Protein AF-A0A6V7WXI4-F1 (afdb_monomer_lite)

pLDDT: mean 84.08, std 14.48, range [35.38, 95.62]

Secondary structure (DSSP, 8-state):
-------EEPPSSHHHHHHHHHHHGGGT--EEE-SHHHHHHHHHTT--SEEE-SPPHHHHHHHHHHHHHHHHS--EEEEEE-SS-HHHHHHHHHHHHHTT-EEEEEEETT-TTHHHHHHHSS-SEEEEES-HHHHHHHHHH-GGGGG--SEEEE-----SS---------

Foldseek 3Di:
DDDDDQAEEADQAQVSLLVVLVVCQVVLGEYEYEHQSSVVSNVVSVRPRYHYPYDYPLVVLVVVCVVCCVPPVALEEEEEEQVPFVPVVVVNVVSSVVVVRHYQYYYYPPPPCVLVCLQPTPHQEYEYPYAPVVVVVCVVVPVSVVVRNHHYHYDHHDDPDDDPPPVPDD

InterPro domains:
  IPR001828 Receptor, ligand binding region [PF01094] (7-157)
  IPR028082 Periplasmic binding protein-like I [SSF53822] (6-160)

Structure (mmCIF, N/CA/C/O backbone):
data_AF-A0A6V7WXI4-F1
#
_entry.id   AF-A0A6V7WXI4-F1
#
loop_
_atom_site.group_PDB
_atom_site.id
_atom_site.type_symbol
_atom_site.label_atom_id
_atom_site.label_alt_id
_atom_site.label_comp_id
_atom_site.label_asym_id
_atom_site.label_entity_id
_atom_site.label_seq_id
_atom_site.pdbx_PDB_ins_code
_atom_site.Cartn_x
_atom_site.Cartn_y
_atom_site.Cartn_z
_atom_site.occupancy
_atom_site.B_iso_or_equiv
_atom_site.auth_seq_id
_atom_site.auth_comp_id
_atom_site.auth_asym_id
_atom_site.auth_atom_id
_atom_site.pdbx_PDB_model_num
ATOM 1 N N . MET A 1 1 ? -18.912 14.753 40.825 1.00 40.06 1 MET A N 1
ATOM 2 C CA . MET A 1 1 ? -19.232 15.040 39.412 1.00 40.06 1 MET A CA 1
ATOM 3 C C . MET A 1 1 ? -18.633 13.896 38.604 1.00 40.06 1 MET A C 1
ATOM 5 O O . MET A 1 1 ? -17.419 13.761 38.617 1.00 40.06 1 MET A O 1
ATOM 9 N N . LYS A 1 2 ? -19.447 12.971 38.075 1.00 45.12 2 LYS A N 1
ATOM 10 C CA . LYS A 1 2 ? -18.943 11.889 37.211 1.00 45.12 2 LYS A CA 1
ATOM 11 C C . LYS A 1 2 ? -18.815 12.479 35.812 1.00 45.12 2 LYS A C 1
ATOM 13 O O . LYS A 1 2 ? -19.837 12.808 35.219 1.00 45.12 2 LYS A O 1
ATOM 18 N N . PHE A 1 3 ? -17.591 12.658 35.330 1.00 50.56 3 PHE A N 1
ATOM 19 C CA . PHE A 1 3 ? -17.368 12.832 33.901 1.00 50.56 3 PHE A CA 1
ATOM 20 C C . PHE A 1 3 ? -17.741 11.500 33.253 1.00 50.56 3 PHE A C 1
ATOM 22 O O . PHE A 1 3 ? -17.202 10.456 33.615 1.00 50.56 3 PHE A O 1
ATOM 29 N N . GLN A 1 4 ? -18.786 11.518 32.435 1.00 60.38 4 GLN A N 1
ATOM 30 C CA . GLN A 1 4 ? -19.172 10.373 31.632 1.00 60.38 4 GLN A CA 1
ATOM 31 C C . GLN A 1 4 ? -18.591 10.642 30.254 1.00 60.38 4 GLN A C 1
ATOM 33 O O . GLN A 1 4 ? -19.158 11.420 29.490 1.00 60.38 4 GLN A O 1
ATOM 38 N N . ASP A 1 5 ? -17.416 10.078 29.993 1.00 63.44 5 ASP A N 1
ATOM 39 C CA . ASP A 1 5 ? -16.774 10.199 28.691 1.00 63.44 5 ASP A CA 1
ATOM 40 C C . ASP A 1 5 ? -17.658 9.503 27.653 1.00 63.44 5 ASP A C 1
ATOM 42 O O . ASP A 1 5 ? -18.024 8.335 27.800 1.00 63.44 5 ASP A O 1
ATOM 46 N N . ILE A 1 6 ? -18.079 10.266 26.643 1.00 76.06 6 ILE A N 1
ATOM 47 C CA . ILE A 1 6 ? -19.057 9.823 25.639 1.00 76.06 6 ILE A CA 1
ATOM 48 C C . ILE A 1 6 ? -18.345 9.116 24.475 1.00 76.06 6 ILE A C 1
ATOM 50 O O . ILE A 1 6 ? -18.898 8.187 23.889 1.00 76.06 6 ILE A O 1
ATOM 54 N N . ALA A 1 7 ? -17.119 9.538 24.154 1.00 81.81 7 ALA A N 1
ATOM 55 C CA . ALA A 1 7 ? -16.257 8.948 23.134 1.00 81.81 7 ALA A CA 1
ATOM 56 C C . ALA A 1 7 ? -14.804 9.419 23.321 1.00 81.81 7 ALA A C 1
ATOM 58 O O . ALA A 1 7 ? -14.570 10.471 23.920 1.00 81.81 7 ALA A O 1
ATOM 59 N N . VAL A 1 8 ? -13.845 8.674 22.765 1.00 87.69 8 VAL A N 1
ATOM 60 C CA . VAL A 1 8 ? -12.419 9.040 22.754 1.00 87.69 8 VAL A CA 1
ATOM 61 C C . VAL A 1 8 ? -11.928 9.230 21.321 1.00 87.69 8 VAL A C 1
ATOM 63 O O . VAL A 1 8 ? -12.222 8.425 20.439 1.00 87.69 8 VAL A O 1
ATOM 66 N N . LEU A 1 9 ? -11.164 10.296 21.084 1.00 90.62 9 LEU A N 1
ATOM 67 C CA . LEU A 1 9 ? -10.423 10.479 19.838 1.00 90.62 9 LEU A CA 1
ATOM 68 C C . LEU A 1 9 ? -9.083 9.755 19.951 1.00 90.62 9 LEU A C 1
ATOM 70 O O . LEU A 1 9 ? -8.325 9.990 20.890 1.00 90.62 9 LEU A O 1
ATOM 74 N N . SER A 1 10 ? -8.806 8.867 19.004 1.00 91.94 10 SER A N 1
ATOM 75 C CA . SER A 1 10 ? -7.551 8.127 18.970 1.00 91.94 10 SER A CA 1
ATOM 76 C C . SER A 1 10 ? -6.414 9.025 18.458 1.00 91.94 10 SER A C 1
ATOM 78 O O . SER A 1 10 ? -6.648 9.790 17.520 1.00 91.94 10 SER A O 1
ATOM 80 N N . PRO A 1 11 ? -5.196 8.941 19.023 1.00 91.94 11 PRO A N 1
ATOM 81 C CA . PRO A 1 11 ? -4.011 9.656 18.541 1.00 91.94 11 PRO A CA 1
ATOM 82 C C . PRO A 1 11 ? -3.715 9.410 17.0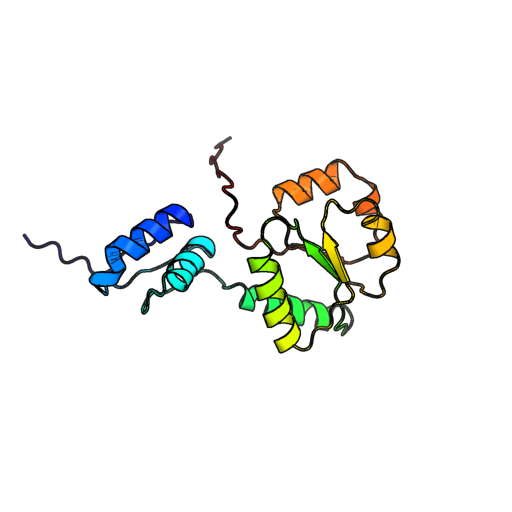58 1.00 91.94 11 PRO A C 1
ATOM 84 O O . PRO A 1 11 ? -4.177 8.424 16.487 1.00 91.94 11 PRO A O 1
ATOM 87 N N . LYS A 1 12 ? -2.932 10.296 16.431 1.00 90.50 12 LYS A N 1
ATOM 88 C CA . LYS A 1 12 ? -2.560 10.195 15.007 1.00 90.50 12 LYS A CA 1
ATOM 89 C C . LYS A 1 12 ? -1.589 9.037 14.741 1.00 90.50 12 LYS A C 1
ATOM 91 O O . LYS A 1 12 ? -1.675 8.405 13.688 1.00 90.50 12 LYS A O 1
ATOM 96 N N . ASP A 1 13 ? -0.664 8.788 15.655 1.00 88.75 13 ASP A N 1
ATOM 97 C CA . ASP A 1 13 ? 0.411 7.806 15.535 1.00 88.75 13 ASP A CA 1
ATOM 98 C C . ASP A 1 13 ? -0.001 6.414 16.044 1.00 88.75 13 ASP A C 1
ATOM 100 O O . ASP A 1 13 ? -0.909 6.266 16.864 1.00 88.75 13 ASP A O 1
ATOM 104 N N . SER A 1 14 ? 0.671 5.379 15.533 1.00 88.06 14 SER A N 1
ATOM 105 C CA . SER A 1 14 ? 0.359 3.977 15.846 1.00 88.06 14 SER A CA 1
ATOM 106 C C . SER A 1 14 ? 0.667 3.620 17.305 1.00 88.06 14 SER A C 1
ATOM 108 O O . SER A 1 14 ? -0.117 2.928 17.951 1.00 88.06 14 SER A O 1
ATOM 110 N N . GLU A 1 15 ? 1.779 4.102 17.864 1.00 89.56 15 GLU A N 1
ATOM 111 C CA . GLU A 1 15 ? 2.229 3.750 19.218 1.00 89.56 15 GLU A CA 1
ATOM 112 C C . GLU A 1 15 ? 1.277 4.280 20.301 1.00 89.56 15 GLU A C 1
ATOM 114 O O . GLU A 1 15 ? 0.799 3.531 21.166 1.00 89.56 15 GLU A O 1
ATOM 119 N N . SER A 1 16 ? 0.918 5.558 20.210 1.00 91.50 16 SER A N 1
ATOM 120 C CA . SER A 1 16 ? -0.039 6.175 21.123 1.00 91.50 16 SER A CA 1
ATOM 121 C C . SER A 1 16 ? -1.436 5.588 20.930 1.00 91.50 16 SER A C 1
ATOM 123 O O . SER A 1 16 ? -2.129 5.321 21.914 1.00 91.50 16 SER A O 1
ATOM 125 N N . ALA A 1 17 ? -1.849 5.309 19.687 1.00 91.75 17 ALA A N 1
ATOM 126 C CA . ALA A 1 17 ? -3.115 4.627 19.415 1.00 91.75 17 ALA A CA 1
ATOM 127 C C . ALA A 1 17 ? -3.156 3.211 20.011 1.00 91.75 17 ALA A C 1
ATOM 129 O O . ALA A 1 17 ? -4.172 2.832 20.590 1.00 91.75 17 ALA A O 1
ATOM 130 N N . ASN A 1 18 ? -2.056 2.455 19.957 1.00 91.81 18 ASN A N 1
ATOM 131 C CA . ASN A 1 18 ? -1.935 1.152 20.617 1.00 91.81 18 ASN A CA 1
ATOM 132 C C . ASN A 1 18 ? -2.091 1.271 22.139 1.00 91.81 18 ASN A C 1
ATOM 134 O O . ASN A 1 18 ? -2.811 0.479 22.751 1.00 91.81 18 ASN A O 1
ATOM 138 N N . SER A 1 19 ? -1.475 2.284 22.749 1.00 91.69 19 SER A N 1
ATOM 139 C CA . SER A 1 19 ? -1.607 2.544 24.188 1.00 91.69 19 SER A CA 1
ATOM 140 C C . SER A 1 19 ? -3.054 2.869 24.576 1.00 91.69 19 SER A C 1
ATOM 142 O O . SER A 1 19 ? -3.589 2.316 25.542 1.00 91.69 19 SER A O 1
ATOM 144 N N . VAL A 1 20 ? -3.729 3.704 23.780 1.00 89.75 20 VAL A N 1
ATOM 145 C CA . VAL A 1 20 ? -5.156 4.019 23.951 1.00 89.75 20 VAL A CA 1
ATOM 146 C C . VAL A 1 20 ? -6.021 2.773 23.756 1.00 89.75 20 VAL A C 1
ATOM 148 O O . VAL A 1 20 ? -6.907 2.512 24.568 1.00 89.75 20 VAL A O 1
ATOM 151 N N . ALA A 1 21 ? -5.737 1.959 22.739 1.00 89.56 21 ALA A N 1
ATOM 152 C CA . ALA A 1 21 ? -6.440 0.710 22.474 1.00 89.56 21 ALA A CA 1
ATOM 153 C C . ALA A 1 21 ? -6.371 -0.234 23.680 1.00 89.56 21 ALA A C 1
ATOM 155 O O . ALA A 1 21 ? -7.400 -0.714 24.151 1.00 89.56 21 ALA A O 1
ATOM 156 N N . GLN A 1 22 ? -5.174 -0.461 24.224 1.00 89.88 22 GLN A N 1
ATOM 157 C CA . GLN A 1 22 ? -4.965 -1.340 25.375 1.00 89.88 22 GLN A CA 1
ATOM 158 C C . GLN A 1 22 ? -5.669 -0.823 26.631 1.00 89.88 22 GLN A C 1
ATOM 160 O O . GLN A 1 22 ? -6.307 -1.602 27.344 1.00 89.88 22 GLN A O 1
ATOM 165 N N . ALA A 1 23 ? -5.596 0.487 26.880 1.00 88.88 23 ALA A N 1
ATOM 166 C CA . ALA A 1 23 ? -6.239 1.107 28.030 1.00 88.88 23 ALA A CA 1
ATOM 167 C C . ALA A 1 23 ? -7.771 1.054 27.942 1.00 88.88 23 ALA A C 1
ATOM 169 O O . ALA A 1 23 ? -8.432 0.836 28.956 1.00 88.88 23 ALA A O 1
ATOM 170 N N . LEU A 1 24 ? -8.342 1.242 26.749 1.00 85.75 24 LEU A N 1
ATOM 171 C CA . LEU A 1 24 ? -9.788 1.401 26.561 1.00 85.75 24 LEU A CA 1
ATOM 172 C C . LEU A 1 24 ? -10.526 0.115 26.182 1.00 85.75 24 LEU A C 1
ATOM 174 O O . LEU A 1 24 ? -11.742 0.043 26.377 1.00 85.75 24 LEU A O 1
ATOM 178 N N . LYS A 1 25 ? -9.816 -0.921 25.715 1.00 83.81 25 LYS A N 1
ATOM 179 C CA . LYS A 1 25 ? -10.388 -2.232 25.360 1.00 83.81 25 LYS A CA 1
ATOM 180 C C . LYS A 1 25 ? -11.312 -2.824 26.440 1.00 83.81 25 LYS A C 1
ATOM 182 O O . LYS A 1 25 ? -12.360 -3.347 26.064 1.00 83.81 25 LYS A O 1
ATOM 187 N N . PRO A 1 26 ? -11.025 -2.719 27.756 1.00 84.81 26 PRO A N 1
ATOM 188 C CA . PRO A 1 26 ? -11.929 -3.228 28.794 1.00 84.81 26 PRO A CA 1
ATOM 189 C C . PRO A 1 26 ? -13.230 -2.428 28.961 1.00 84.81 26 PRO A C 1
ATOM 191 O O . PRO A 1 26 ? -14.201 -2.952 29.502 1.00 84.81 26 PRO A O 1
ATOM 194 N N . TYR A 1 27 ? -13.251 -1.160 28.542 1.00 81.81 27 TYR A N 1
ATOM 195 C CA . TYR A 1 27 ? -14.324 -0.212 28.864 1.00 81.81 27 TYR A CA 1
ATOM 196 C C . TYR A 1 27 ? -15.384 -0.084 27.762 1.00 81.81 27 TYR A C 1
ATOM 198 O O . TYR A 1 27 ? -16.402 0.568 27.985 1.00 81.81 27 TYR A O 1
ATOM 206 N N . ASN A 1 28 ? -15.168 -0.714 26.597 1.00 76.81 28 ASN A N 1
ATOM 207 C CA . ASN A 1 28 ? -16.077 -0.704 25.441 1.00 76.81 28 ASN A CA 1
ATOM 208 C C . ASN A 1 28 ? -16.559 0.712 25.059 1.00 76.81 28 ASN A C 1
ATOM 210 O O . ASN A 1 28 ? -17.716 0.917 24.686 1.00 76.81 28 ASN A O 1
ATOM 214 N N . LEU A 1 29 ? -15.674 1.700 25.219 1.00 83.62 29 LEU A N 1
ATOM 215 C CA . LEU A 1 29 ? -15.944 3.089 24.870 1.00 83.62 29 LEU A CA 1
ATOM 216 C C . LEU A 1 29 ? -15.838 3.268 23.350 1.00 83.62 29 LEU A C 1
ATOM 218 O O . LEU A 1 29 ? -14.917 2.711 22.750 1.00 83.62 29 LEU A O 1
ATOM 222 N N . PRO A 1 30 ? -16.722 4.059 22.715 1.00 87.31 30 PRO A N 1
ATOM 223 C CA . PRO A 1 30 ? -16.570 4.412 21.310 1.00 87.31 30 PRO A CA 1
ATOM 224 C C . PRO A 1 30 ? -15.256 5.164 21.078 1.00 87.31 30 PRO A C 1
ATOM 226 O O . PRO A 1 30 ? -14.979 6.163 21.748 1.00 87.31 30 PRO A O 1
ATOM 229 N N . ILE A 1 31 ? -14.467 4.702 20.108 1.00 91.06 31 ILE A N 1
ATOM 230 C CA . ILE A 1 31 ? -13.208 5.340 19.708 1.00 91.06 31 ILE A CA 1
ATOM 231 C C . ILE A 1 31 ? -13.348 5.846 18.274 1.00 91.06 31 ILE A C 1
ATOM 233 O O . ILE A 1 31 ? -13.832 5.124 17.406 1.00 91.06 31 ILE A O 1
ATOM 237 N N . ALA A 1 32 ? -12.931 7.077 18.007 1.00 92.50 32 ALA A N 1
ATOM 238 C CA . ALA A 1 32 ? -12.868 7.618 16.656 1.00 92.50 32 ALA A CA 1
ATOM 239 C C . ALA A 1 32 ? -11.407 7.801 16.230 1.00 92.50 32 ALA A C 1
ATOM 241 O O . ALA A 1 32 ? -10.655 8.528 16.877 1.00 92.50 32 ALA A O 1
ATOM 242 N N . ALA A 1 33 ? -11.009 7.142 15.143 1.00 92.88 33 ALA A N 1
ATOM 243 C CA . ALA A 1 33 ? -9.682 7.255 14.546 1.00 92.88 33 ALA A CA 1
ATOM 244 C C . ALA A 1 33 ? -9.735 8.082 13.261 1.00 92.88 33 ALA A C 1
ATOM 246 O O . ALA A 1 33 ? -10.521 7.799 12.356 1.00 92.88 33 ALA A O 1
ATOM 247 N N . PHE A 1 34 ? -8.869 9.084 13.161 1.00 91.38 34 PHE A N 1
ATOM 248 C CA . PHE A 1 34 ? -8.831 9.983 12.006 1.00 91.38 34 PHE A CA 1
ATOM 249 C C . PHE A 1 34 ? -7.591 9.808 11.119 1.00 91.38 34 PHE A C 1
ATOM 251 O O . PHE A 1 34 ? -7.517 10.433 10.066 1.00 91.38 34 PHE A O 1
ATOM 258 N N . SER A 1 35 ? -6.641 8.947 11.504 1.00 91.62 35 SER A N 1
ATOM 259 C CA . SER A 1 35 ? -5.490 8.554 10.683 1.00 91.62 35 SER A CA 1
ATOM 260 C C . SER A 1 35 ? -5.514 7.053 10.386 1.00 91.62 35 SER A C 1
ATOM 262 O O . SER A 1 35 ? -6.041 6.259 11.174 1.00 91.62 35 SER A O 1
ATOM 264 N N . SER A 1 36 ? -4.917 6.651 9.260 1.00 90.25 36 SER A N 1
ATOM 265 C CA . SER A 1 36 ? -4.815 5.238 8.883 1.00 90.25 36 SER A CA 1
ATOM 266 C C . SER A 1 36 ? -3.973 4.448 9.888 1.00 90.25 36 SER A C 1
ATOM 268 O O . SER A 1 36 ? -4.338 3.323 10.214 1.00 90.25 36 SER A O 1
ATOM 270 N N . SER A 1 37 ? -2.913 5.046 10.454 1.00 88.62 37 SER A N 1
ATOM 271 C CA . SER A 1 37 ? -2.038 4.391 11.443 1.00 88.62 37 SER A CA 1
ATOM 272 C C . SER A 1 37 ? -2.809 4.045 12.709 1.00 88.62 37 SER A C 1
ATOM 274 O O . SER A 1 37 ? -2.722 2.938 13.230 1.00 88.62 37 SER A O 1
ATOM 276 N N . SER A 1 38 ? -3.625 4.990 13.167 1.00 91.56 38 SER A N 1
ATOM 277 C CA . SER A 1 38 ? -4.451 4.846 14.356 1.00 91.56 38 SER A CA 1
ATOM 278 C C . SER A 1 38 ? -5.572 3.830 14.163 1.00 91.56 38 SER A C 1
ATOM 280 O O . SER A 1 38 ? -5.786 2.957 15.002 1.00 91.56 38 SER A O 1
ATOM 282 N N . ALA A 1 39 ? -6.263 3.903 13.021 1.00 91.69 39 ALA A N 1
ATOM 283 C CA . ALA A 1 39 ? -7.313 2.954 12.670 1.00 91.69 39 ALA A CA 1
ATOM 284 C C . ALA A 1 39 ? -6.766 1.524 12.555 1.00 91.69 39 ALA A C 1
ATOM 286 O O . ALA A 1 39 ? -7.397 0.584 13.042 1.00 91.69 39 ALA A O 1
ATOM 287 N N . GLN A 1 40 ? -5.584 1.367 11.953 1.00 89.25 40 GLN A N 1
ATOM 288 C CA . GLN A 1 40 ? -4.916 0.077 11.827 1.00 89.25 40 GLN A CA 1
ATOM 289 C C . GLN A 1 40 ? -4.474 -0.464 13.192 1.00 89.25 40 GLN A C 1
ATOM 291 O O . GLN A 1 40 ? -4.751 -1.623 13.484 1.00 89.25 40 GLN A O 1
ATOM 296 N N . ALA A 1 41 ? -3.897 0.373 14.061 1.00 89.88 41 ALA A N 1
ATOM 297 C CA . ALA A 1 41 ? -3.524 -0.015 15.422 1.00 89.88 41 ALA A CA 1
ATOM 298 C C . ALA A 1 41 ? -4.732 -0.514 16.236 1.00 89.88 41 ALA A C 1
ATOM 300 O O . ALA A 1 41 ? -4.677 -1.577 16.853 1.00 89.88 41 ALA A O 1
ATOM 301 N N . LEU A 1 42 ? -5.863 0.200 16.195 1.00 90.81 42 LEU A N 1
ATOM 302 C CA . LEU A 1 42 ? -7.098 -0.234 16.863 1.00 90.81 42 LEU A CA 1
ATOM 303 C C . LEU A 1 42 ? -7.598 -1.585 16.333 1.00 90.81 42 LEU A C 1
ATOM 305 O O . LEU A 1 42 ? -8.001 -2.448 17.120 1.00 90.81 42 LEU A O 1
ATOM 309 N N . LEU A 1 43 ? -7.553 -1.773 15.011 1.00 89.50 43 LEU A N 1
ATOM 310 C CA . LEU A 1 43 ? -7.955 -3.013 14.352 1.00 89.50 43 LEU A CA 1
ATOM 311 C C . LEU A 1 43 ? -7.043 -4.182 14.748 1.00 89.50 43 LEU A C 1
ATOM 313 O O . LEU A 1 43 ? -7.547 -5.239 15.127 1.00 89.50 43 LEU A O 1
ATOM 317 N N . ASP A 1 44 ? -5.725 -3.978 14.737 1.00 88.19 44 ASP A N 1
ATOM 318 C CA . ASP A 1 44 ? -4.729 -4.994 15.096 1.00 88.19 44 ASP A CA 1
ATOM 319 C C . ASP A 1 44 ? -4.808 -5.377 16.587 1.00 88.19 44 ASP A C 1
ATOM 321 O O . ASP A 1 44 ? -4.621 -6.539 16.949 1.00 88.19 44 ASP A O 1
ATOM 325 N N . GLN A 1 45 ? -5.188 -4.438 17.463 1.00 89.50 45 GLN A N 1
ATOM 326 C CA . GLN A 1 45 ? -5.468 -4.707 18.882 1.00 89.50 45 GLN A CA 1
ATOM 327 C C . GLN A 1 45 ? -6.834 -5.376 19.121 1.00 89.50 45 GLN A C 1
ATOM 329 O O . GLN A 1 45 ? -7.186 -5.694 20.267 1.00 89.50 45 GLN A O 1
ATOM 334 N N . GLY A 1 46 ? -7.620 -5.612 18.067 1.00 88.25 46 GLY A N 1
ATOM 335 C CA . GLY A 1 46 ? -8.938 -6.237 18.142 1.00 88.25 46 GLY A CA 1
ATOM 336 C C . GLY A 1 46 ? -9.973 -5.373 18.861 1.00 88.25 46 GLY A C 1
ATOM 337 O O . GLY A 1 46 ? -10.865 -5.910 19.522 1.00 88.25 46 GLY A O 1
ATOM 338 N N . VAL A 1 47 ? -9.836 -4.046 18.797 1.00 88.75 47 VAL A N 1
ATOM 339 C CA . VAL A 1 47 ? -10.852 -3.126 19.312 1.00 88.75 47 VAL A CA 1
ATOM 340 C C . VAL A 1 47 ? -12.059 -3.171 18.380 1.00 88.75 47 VAL A C 1
ATOM 342 O O . VAL A 1 47 ? -11.980 -2.828 17.203 1.00 88.75 47 VAL A O 1
ATOM 345 N N . THR A 1 48 ? -13.203 -3.585 18.913 1.00 82.75 48 THR A N 1
ATOM 346 C CA . THR A 1 48 ? -14.480 -3.578 18.196 1.00 82.75 48 THR A CA 1
ATOM 347 C C . THR A 1 48 ? -15.247 -2.294 18.502 1.00 82.75 48 THR A C 1
ATOM 349 O O . THR A 1 48 ? -15.279 -1.869 19.652 1.00 82.75 48 THR A O 1
ATOM 352 N N . GLY A 1 49 ? -15.912 -1.700 17.506 1.00 80.25 49 GLY A N 1
ATOM 353 C CA . GLY A 1 49 ? -16.778 -0.530 17.723 1.00 80.25 49 GLY A CA 1
ATOM 354 C C . GLY A 1 49 ? -16.082 0.831 17.631 1.00 80.25 49 GLY A C 1
ATOM 355 O O . GLY A 1 49 ? -16.605 1.812 18.158 1.00 80.25 49 GLY A O 1
ATOM 356 N N . PHE A 1 50 ? -14.929 0.909 16.959 1.00 89.81 50 PHE A N 1
ATOM 357 C CA . PHE A 1 50 ? -14.350 2.192 16.568 1.00 89.81 50 PHE A CA 1
ATOM 358 C C . PHE A 1 50 ? -14.916 2.673 15.225 1.00 89.81 50 PHE A C 1
ATOM 360 O O . PHE A 1 50 ? -15.351 1.878 14.389 1.00 89.81 50 PHE A O 1
ATOM 367 N N . ILE A 1 51 ? -14.903 3.986 15.018 1.00 91.38 51 ILE A N 1
ATOM 368 C CA . ILE A 1 51 ? -15.266 4.634 13.756 1.00 91.38 51 ILE A CA 1
ATOM 369 C C . ILE A 1 51 ? -13.983 5.200 13.159 1.00 91.38 51 ILE A C 1
ATOM 371 O O . ILE A 1 51 ? -13.183 5.794 13.880 1.00 91.38 51 ILE A O 1
ATOM 375 N N . SER A 1 52 ? -13.778 5.033 11.853 1.00 91.38 52 SER A N 1
ATOM 376 C CA . SER A 1 52 ? -12.659 5.666 11.162 1.00 91.38 52 SER A CA 1
ATOM 377 C C . SER A 1 52 ? -13.125 6.624 10.081 1.00 91.38 52 SER A C 1
ATOM 379 O O . SER A 1 52 ? -14.043 6.312 9.323 1.00 91.38 52 SER A O 1
ATOM 381 N N . THR A 1 53 ? -12.474 7.782 10.007 1.00 90.38 53 THR A N 1
ATOM 382 C CA . THR A 1 53 ? -12.583 8.704 8.867 1.00 90.38 53 THR A CA 1
ATOM 383 C C . THR A 1 53 ? -11.409 8.561 7.899 1.00 90.38 53 THR A C 1
ATOM 385 O O . THR A 1 53 ? -11.384 9.245 6.878 1.00 90.38 53 THR A O 1
ATOM 388 N N . ALA A 1 54 ? -10.434 7.706 8.217 1.00 88.81 54 ALA A N 1
ATOM 389 C CA . ALA A 1 54 ? -9.275 7.448 7.380 1.00 88.81 54 ALA A CA 1
ATOM 390 C C . ALA A 1 54 ? -9.510 6.226 6.476 1.00 88.81 54 ALA A C 1
ATOM 392 O O . ALA A 1 54 ? -10.140 5.253 6.900 1.00 88.81 54 ALA A O 1
ATOM 393 N N . PRO A 1 55 ? -9.006 6.247 5.232 1.00 87.56 55 PRO A N 1
ATOM 394 C CA . PRO A 1 55 ? -9.089 5.093 4.351 1.00 87.56 55 PRO A CA 1
ATOM 395 C C . PRO A 1 55 ? -8.228 3.936 4.874 1.00 87.56 55 PRO A C 1
ATOM 397 O O . PRO A 1 55 ? -7.133 4.138 5.406 1.00 87.56 55 PRO A O 1
ATOM 400 N N . PHE A 1 56 ? -8.718 2.713 4.668 1.00 88.94 56 PHE A N 1
ATOM 401 C CA . PHE A 1 56 ? -7.956 1.480 4.871 1.00 88.94 56 PHE A CA 1
ATOM 402 C C . PHE A 1 56 ? -7.163 1.099 3.616 1.00 88.94 56 PHE A C 1
ATOM 404 O O . PHE A 1 56 ? -7.518 1.527 2.517 1.00 88.94 56 PHE A O 1
ATOM 411 N N . LEU A 1 57 ? -6.149 0.234 3.755 1.00 88.75 57 LEU A N 1
ATOM 412 C CA . LEU A 1 57 ? -5.278 -0.201 2.653 1.00 88.75 57 LEU A CA 1
ATOM 413 C C . LEU A 1 57 ? -6.082 -0.704 1.449 1.00 88.75 57 LEU A C 1
ATOM 415 O O . LEU A 1 57 ? -5.777 -0.378 0.307 1.00 88.75 57 LEU A O 1
ATOM 419 N N . PHE A 1 58 ? -7.175 -1.421 1.712 1.00 90.00 58 PHE A N 1
ATOM 420 C CA . PHE A 1 58 ? -8.105 -1.894 0.691 1.00 90.00 58 PHE A CA 1
ATOM 421 C C . PHE A 1 58 ? -8.617 -0.782 -0.243 1.00 90.00 58 PHE A C 1
ATOM 423 O O . PHE A 1 58 ? -8.691 -0.991 -1.450 1.00 90.00 58 PHE A O 1
ATOM 430 N N . VAL A 1 59 ? -8.909 0.412 0.285 1.00 90.44 59 VAL A N 1
ATOM 431 C CA . VAL A 1 59 ? -9.396 1.559 -0.503 1.00 90.44 59 VAL A CA 1
ATOM 432 C C . VAL A 1 59 ? -8.317 2.065 -1.467 1.00 90.44 59 VAL A C 1
ATOM 434 O O . VAL A 1 59 ? -8.614 2.391 -2.619 1.00 90.44 59 VAL A O 1
ATOM 437 N N . TYR A 1 60 ? -7.049 2.069 -1.042 1.00 89.75 60 TYR A N 1
ATOM 438 C CA . TYR A 1 60 ? -5.923 2.389 -1.924 1.00 89.75 60 TYR A CA 1
ATOM 439 C C . TYR A 1 60 ? -5.806 1.368 -3.057 1.00 89.75 60 TYR A C 1
ATOM 441 O O . TYR A 1 60 ? -5.671 1.753 -4.219 1.00 89.75 60 TYR A O 1
ATOM 449 N N . VAL A 1 61 ? -5.931 0.071 -2.749 1.00 91.38 61 VAL A N 1
ATOM 450 C CA . VAL A 1 61 ? -5.861 -0.977 -3.780 1.00 91.38 61 VAL A CA 1
ATOM 451 C C . VAL A 1 61 ? -7.034 -0.884 -4.758 1.00 91.38 61 VAL A C 1
ATOM 453 O O . VAL A 1 61 ? -6.838 -1.025 -5.962 1.00 91.38 61 VAL A O 1
ATOM 456 N N . GLN A 1 62 ? -8.246 -0.589 -4.284 1.00 91.44 62 GLN A N 1
ATOM 457 C CA . GLN A 1 62 ? -9.393 -0.353 -5.167 1.00 91.44 62 GLN A CA 1
ATOM 458 C C . GLN A 1 62 ? -9.147 0.820 -6.120 1.00 91.44 62 GLN A C 1
ATOM 460 O O . GLN A 1 62 ? -9.388 0.699 -7.320 1.00 91.44 62 GLN A O 1
ATOM 465 N N . THR A 1 63 ? -8.595 1.918 -5.605 1.00 90.75 63 THR A N 1
ATOM 466 C CA . THR A 1 63 ? -8.237 3.086 -6.420 1.00 90.75 63 THR A CA 1
ATOM 467 C C . THR A 1 63 ? -7.185 2.721 -7.474 1.00 90.75 63 THR A C 1
ATOM 469 O O . THR A 1 63 ? -7.290 3.124 -8.632 1.00 90.75 63 THR A O 1
ATOM 472 N N . LEU A 1 64 ? -6.202 1.887 -7.115 1.00 91.06 64 LEU A N 1
ATOM 473 C CA . LEU A 1 64 ? -5.216 1.351 -8.055 1.00 91.06 64 LEU A CA 1
ATOM 474 C C . LEU A 1 64 ? -5.863 0.481 -9.148 1.00 91.06 64 LEU A C 1
ATOM 476 O O . LEU A 1 64 ? -5.495 0.606 -10.315 1.00 91.06 64 LEU A O 1
ATOM 480 N N . VAL A 1 65 ? -6.833 -0.376 -8.809 1.00 90.81 65 VAL A N 1
ATOM 481 C CA . VAL A 1 65 ? -7.587 -1.172 -9.800 1.00 90.81 65 VAL A CA 1
ATOM 482 C C . VAL A 1 65 ? -8.308 -0.261 -10.793 1.00 90.81 65 VAL A C 1
ATOM 484 O O . VAL A 1 65 ? -8.319 -0.530 -11.995 1.00 90.81 65 VAL A O 1
ATOM 487 N N . GLU A 1 66 ? -8.939 0.806 -10.309 1.00 90.06 66 GLU A N 1
ATOM 488 C CA . GLU A 1 66 ? -9.619 1.773 -11.172 1.00 90.06 66 GLU A CA 1
ATOM 489 C C . GLU A 1 66 ? -8.628 2.493 -12.091 1.00 90.06 66 GLU A C 1
ATOM 491 O O . GLU A 1 66 ? -8.871 2.598 -13.295 1.00 90.06 66 GLU A O 1
ATOM 496 N N . LEU A 1 67 ? -7.468 2.886 -11.563 1.00 87.88 67 LEU A N 1
ATOM 497 C CA . LEU A 1 67 ? -6.385 3.482 -12.343 1.00 87.88 67 LEU A CA 1
ATOM 498 C C . LEU A 1 67 ? -5.875 2.538 -13.446 1.00 87.88 67 LEU A C 1
ATOM 500 O O . LEU A 1 67 ? -5.744 2.941 -14.603 1.00 87.88 67 LEU A O 1
ATOM 504 N N . LEU A 1 68 ? -5.644 1.267 -13.109 1.00 87.12 68 LEU A N 1
ATOM 505 C CA . LEU A 1 68 ? -5.230 0.212 -14.042 1.00 87.12 68 LEU A CA 1
ATOM 506 C C . LEU A 1 68 ? -6.218 0.046 -15.207 1.00 87.12 68 LEU A C 1
ATOM 508 O O . LEU A 1 68 ? -5.813 -0.064 -16.371 1.00 87.12 68 LEU A O 1
ATOM 512 N N . LYS A 1 69 ? -7.522 0.088 -14.906 1.00 86.62 69 LYS A N 1
ATOM 513 C CA . LYS A 1 69 ? -8.586 0.036 -15.918 1.00 86.62 69 LYS A CA 1
ATOM 514 C C . LYS A 1 69 ? -8.541 1.242 -16.855 1.00 86.62 69 LYS A C 1
ATOM 516 O O . LYS A 1 69 ? -8.700 1.064 -18.061 1.00 86.62 69 LYS A O 1
ATOM 521 N N . LEU A 1 70 ? -8.293 2.440 -16.324 1.00 85.75 70 LEU A N 1
ATOM 522 C CA . LEU A 1 70 ? -8.269 3.683 -17.104 1.00 85.75 70 LEU A CA 1
ATOM 523 C C . LEU A 1 70 ? -7.070 3.785 -18.056 1.00 85.75 70 LEU A C 1
ATOM 525 O O . LEU A 1 70 ? -7.224 4.277 -19.171 1.00 85.75 70 LEU A O 1
ATOM 529 N N . ILE A 1 71 ? -5.884 3.344 -17.628 1.00 81.31 71 ILE A N 1
ATOM 530 C CA . ILE A 1 71 ? -4.624 3.629 -18.343 1.00 81.31 71 ILE A CA 1
ATOM 531 C C . ILE A 1 71 ? -4.339 2.640 -19.480 1.00 81.31 71 ILE A C 1
ATOM 533 O O . ILE A 1 71 ? -3.605 2.957 -20.413 1.00 81.31 71 ILE A O 1
ATOM 537 N N . GLY A 1 72 ? -4.955 1.462 -19.466 1.00 70.44 72 GLY A N 1
ATOM 538 C CA . GLY A 1 72 ? -4.767 0.510 -20.563 1.00 70.44 72 GLY A CA 1
ATOM 539 C C . GLY A 1 72 ? -5.446 -0.833 -20.376 1.00 70.44 72 GLY A C 1
ATOM 540 O O . GLY A 1 72 ? -5.070 -1.786 -21.052 1.00 70.44 72 GLY A O 1
ATOM 541 N N . ASN A 1 73 ? -6.405 -0.931 -19.446 1.00 75.94 73 ASN A N 1
ATOM 542 C CA . ASN A 1 73 ? -7.039 -2.192 -19.066 1.00 75.94 73 ASN A CA 1
ATOM 543 C C . ASN A 1 73 ? -6.015 -3.295 -18.710 1.00 75.94 73 ASN A C 1
ATOM 545 O O . ASN A 1 73 ? -6.237 -4.474 -18.981 1.00 75.94 73 ASN A O 1
ATOM 549 N N . SER A 1 74 ? -4.874 -2.893 -18.137 1.00 79.44 74 SER A N 1
ATOM 550 C CA . SER A 1 74 ? -3.838 -3.811 -17.666 1.00 79.44 74 SER A CA 1
ATOM 551 C C . SER A 1 74 ? -4.251 -4.392 -16.320 1.00 79.44 74 SER A C 1
ATOM 553 O O . SER A 1 74 ? -4.842 -3.704 -15.492 1.00 79.44 74 SER A O 1
ATOM 555 N N . ASN A 1 75 ? -3.912 -5.651 -16.080 1.00 89.50 75 ASN A N 1
ATOM 556 C CA . ASN A 1 75 ? -4.075 -6.313 -14.792 1.00 89.50 75 ASN A CA 1
ATOM 557 C C . ASN A 1 75 ? -2.733 -6.800 -14.235 1.00 89.50 75 ASN A C 1
ATOM 559 O O . ASN A 1 75 ? -2.737 -7.688 -13.394 1.00 89.50 75 ASN A O 1
ATOM 563 N N . LEU A 1 76 ? -1.605 -6.268 -14.711 1.00 92.44 76 LEU A N 1
ATOM 564 C CA . LEU A 1 76 ? -0.266 -6.691 -14.306 1.00 92.44 76 LEU A CA 1
ATOM 565 C C . LEU A 1 76 ? 0.503 -5.528 -13.675 1.00 92.44 76 LEU A C 1
ATOM 567 O O . LEU A 1 76 ? 0.617 -4.459 -14.282 1.00 92.44 76 LEU A O 1
ATOM 571 N N . VAL A 1 77 ? 1.052 -5.759 -12.482 1.00 94.94 77 VAL A N 1
ATOM 572 C CA . VAL A 1 77 ? 1.867 -4.784 -11.742 1.00 94.94 77 VAL A CA 1
ATOM 573 C C . VAL A 1 77 ? 3.193 -5.385 -11.283 1.00 94.94 77 VAL A C 1
ATOM 575 O O . VAL A 1 77 ? 3.272 -6.578 -10.985 1.00 94.94 77 VAL A O 1
ATOM 578 N N . SER A 1 78 ? 4.219 -4.548 -11.180 1.00 95.62 78 SER A N 1
ATOM 579 C CA . SER A 1 78 ? 5.441 -4.845 -10.423 1.00 95.62 78 SER A CA 1
ATOM 580 C C . SER A 1 78 ? 5.343 -4.201 -9.054 1.00 95.62 78 SER A C 1
ATOM 582 O O . SER A 1 78 ? 4.854 -3.077 -8.952 1.00 95.62 78 SER A O 1
ATOM 584 N N . ILE A 1 79 ? 5.808 -4.880 -8.012 1.00 95.00 79 ILE A N 1
ATOM 585 C CA . ILE A 1 79 ? 5.816 -4.343 -6.652 1.00 95.00 79 ILE A CA 1
ATOM 586 C C . ILE A 1 79 ? 7.259 -4.059 -6.242 1.00 95.00 79 ILE A C 1
ATOM 588 O O . ILE A 1 79 ? 8.134 -4.910 -6.401 1.00 95.00 79 ILE A O 1
ATOM 592 N N . VAL A 1 80 ? 7.490 -2.864 -5.708 1.00 93.62 80 VAL A N 1
ATOM 593 C CA . VAL A 1 80 ? 8.740 -2.471 -5.060 1.00 93.62 80 VAL A CA 1
ATOM 594 C C . VAL A 1 80 ? 8.473 -2.268 -3.575 1.00 93.62 80 VAL A C 1
ATOM 596 O O . VAL A 1 80 ? 7.559 -1.525 -3.222 1.00 93.62 80 VAL A O 1
ATOM 599 N N . ASP A 1 81 ? 9.248 -2.912 -2.711 1.00 91.00 81 ASP A N 1
ATOM 600 C CA . ASP A 1 81 ? 9.133 -2.787 -1.254 1.00 91.00 81 ASP A CA 1
ATOM 601 C C . ASP A 1 81 ? 10.482 -2.461 -0.600 1.00 91.00 81 ASP A C 1
ATOM 603 O O . ASP A 1 81 ? 11.514 -2.411 -1.265 1.00 91.00 81 ASP A O 1
ATOM 607 N N . ASN A 1 82 ? 10.492 -2.179 0.703 1.00 82.75 82 ASN A N 1
ATOM 608 C CA . ASN A 1 82 ? 11.728 -1.912 1.443 1.00 82.75 82 ASN A CA 1
ATOM 609 C C . ASN A 1 82 ? 12.261 -3.144 2.190 1.00 82.75 82 ASN A C 1
ATOM 611 O O . ASN A 1 82 ? 13.232 -3.015 2.920 1.00 82.75 82 ASN A O 1
ATOM 615 N N . ASN A 1 83 ? 11.657 -4.330 2.030 1.00 72.69 83 ASN A N 1
ATOM 616 C CA . ASN A 1 83 ? 12.006 -5.585 2.722 1.00 72.69 83 ASN A CA 1
ATOM 617 C C . ASN A 1 83 ? 11.969 -5.541 4.276 1.00 72.69 83 ASN A C 1
ATOM 619 O O . ASN A 1 83 ? 12.094 -6.580 4.922 1.00 72.69 83 ASN A O 1
ATOM 623 N N . GLU A 1 84 ? 11.797 -4.365 4.889 1.00 66.06 84 GLU A N 1
ATOM 624 C CA . GLU A 1 84 ? 11.781 -4.153 6.341 1.00 66.06 84 GLU A CA 1
ATOM 625 C C . GLU A 1 84 ? 10.417 -4.473 6.968 1.00 66.06 84 GLU A C 1
ATOM 627 O O . GLU A 1 84 ? 10.366 -4.913 8.115 1.00 66.06 84 GLU A O 1
ATOM 632 N N . ASP A 1 85 ? 9.316 -4.295 6.226 1.00 64.50 85 ASP A N 1
ATOM 633 C CA . ASP A 1 85 ? 7.951 -4.522 6.723 1.00 64.50 85 ASP A CA 1
ATOM 634 C C . ASP A 1 85 ? 7.169 -5.470 5.796 1.00 64.50 85 ASP A C 1
ATOM 636 O O . ASP A 1 85 ? 6.227 -5.085 5.095 1.00 64.50 85 ASP A O 1
ATOM 640 N N . SER A 1 86 ? 7.567 -6.752 5.788 1.00 68.56 86 SER A N 1
ATOM 641 C CA . SER A 1 86 ? 6.925 -7.787 4.957 1.00 68.56 86 SER A CA 1
ATOM 642 C C . SER A 1 86 ? 5.419 -7.909 5.214 1.00 68.56 86 SER A C 1
ATOM 644 O O . SER A 1 86 ? 4.667 -8.307 4.327 1.00 68.56 86 SER A O 1
ATOM 646 N N . SER A 1 87 ? 4.958 -7.500 6.401 1.00 79.19 87 SER A N 1
ATOM 647 C CA . SER A 1 87 ? 3.559 -7.596 6.812 1.00 79.19 87 SER A CA 1
ATOM 648 C C . SER A 1 87 ? 2.612 -6.766 5.936 1.00 79.19 87 SER A C 1
ATOM 650 O O . SER A 1 87 ? 1.494 -7.202 5.646 1.00 79.19 87 SER A O 1
ATOM 652 N N . ILE A 1 88 ? 3.046 -5.587 5.479 1.00 83.38 88 ILE A N 1
ATOM 653 C CA . ILE A 1 88 ? 2.239 -4.715 4.615 1.00 83.38 88 ILE A CA 1
ATOM 654 C C . ILE A 1 88 ? 2.260 -5.227 3.183 1.00 83.38 88 ILE A C 1
ATOM 656 O O . ILE A 1 88 ? 1.202 -5.288 2.555 1.00 83.38 88 ILE A O 1
ATOM 660 N N . THR A 1 89 ? 3.430 -5.640 2.690 1.00 88.94 89 THR A N 1
ATOM 661 C CA . THR A 1 89 ? 3.563 -6.258 1.367 1.00 88.94 89 THR A CA 1
ATOM 662 C C . THR A 1 89 ? 2.663 -7.488 1.253 1.00 88.94 89 THR A C 1
ATOM 664 O O . THR A 1 89 ? 1.895 -7.591 0.298 1.00 88.94 89 THR A O 1
ATOM 667 N N . ASP A 1 90 ? 2.652 -8.364 2.259 1.00 89.44 90 ASP A N 1
ATOM 668 C CA . ASP A 1 90 ? 1.800 -9.557 2.285 1.00 89.44 90 ASP A CA 1
ATOM 669 C C . ASP A 1 90 ? 0.304 -9.204 2.271 1.00 89.44 90 ASP A C 1
ATOM 671 O O . ASP A 1 90 ? -0.447 -9.723 1.437 1.00 89.44 90 ASP A O 1
ATOM 675 N N . LYS A 1 91 ? -0.131 -8.267 3.132 1.00 88.94 91 LYS A N 1
ATOM 676 C CA . LYS A 1 91 ? -1.521 -7.766 3.153 1.00 88.94 91 LYS A CA 1
ATOM 677 C C . LYS A 1 91 ? -1.914 -7.158 1.805 1.00 88.94 91 LYS A C 1
ATOM 679 O O . LYS A 1 91 ? -3.008 -7.406 1.296 1.00 88.94 91 LYS A O 1
ATOM 684 N N . PHE A 1 92 ? -1.029 -6.367 1.206 1.00 91.62 92 PHE A N 1
ATOM 685 C CA . PHE A 1 92 ? -1.262 -5.741 -0.090 1.00 91.62 92 PHE A CA 1
ATOM 686 C C . PHE A 1 92 ? -1.399 -6.784 -1.205 1.00 91.62 92 PHE A C 1
ATOM 688 O O . PHE A 1 92 ? -2.344 -6.714 -1.992 1.00 91.62 92 PHE A O 1
ATOM 695 N N . ILE A 1 93 ? -0.509 -7.780 -1.241 1.00 93.06 93 ILE A N 1
ATOM 696 C CA . ILE A 1 93 ? -0.544 -8.895 -2.196 1.00 93.06 93 ILE A CA 1
ATOM 697 C C . ILE A 1 93 ? -1.844 -9.687 -2.065 1.00 93.06 93 ILE A C 1
ATOM 699 O O . ILE A 1 93 ? -2.448 -10.042 -3.081 1.00 93.06 93 ILE A O 1
ATOM 703 N N . GLU A 1 94 ? -2.281 -9.970 -0.838 1.00 93.12 94 GLU A N 1
ATOM 704 C CA . GLU A 1 94 ? -3.540 -10.667 -0.587 1.00 93.12 94 GLU A CA 1
ATOM 705 C C . GLU A 1 94 ? -4.720 -9.902 -1.201 1.00 93.12 94 GLU A C 1
ATOM 707 O O . GLU A 1 94 ? -5.486 -10.470 -1.985 1.00 93.12 94 GLU A O 1
ATOM 712 N N . ILE A 1 95 ? -4.817 -8.598 -0.925 1.00 93.12 95 ILE A N 1
ATOM 713 C CA . ILE A 1 95 ? -5.888 -7.743 -1.450 1.00 93.12 95 ILE A CA 1
ATOM 714 C C . ILE A 1 95 ? -5.825 -7.651 -2.983 1.00 93.12 95 ILE A C 1
ATOM 716 O O . ILE A 1 95 ? -6.847 -7.787 -3.658 1.00 93.12 95 ILE A O 1
ATOM 720 N N . ILE A 1 96 ? -4.635 -7.453 -3.559 1.00 92.94 96 ILE A N 1
ATOM 721 C CA . ILE A 1 96 ? -4.443 -7.353 -5.015 1.00 92.94 96 ILE A CA 1
ATOM 722 C C . ILE A 1 96 ? -4.895 -8.627 -5.735 1.00 92.94 96 ILE A C 1
ATOM 724 O O . ILE A 1 96 ? -5.580 -8.555 -6.760 1.00 92.94 96 ILE A O 1
ATOM 728 N N . ARG A 1 97 ? -4.571 -9.798 -5.172 1.00 92.31 97 ARG A N 1
ATOM 729 C CA . ARG A 1 97 ? -4.965 -11.094 -5.738 1.00 92.31 97 ARG A CA 1
ATOM 730 C C . ARG A 1 97 ? -6.474 -11.299 -5.676 1.00 92.31 97 ARG A C 1
ATOM 732 O O . ARG A 1 97 ? -7.052 -11.781 -6.647 1.00 92.31 97 ARG A O 1
ATOM 739 N N . GLN A 1 98 ? -7.122 -10.884 -4.586 1.00 93.69 98 GLN A N 1
ATOM 740 C CA . GLN A 1 98 ? -8.588 -10.912 -4.472 1.00 93.69 98 GLN A CA 1
ATOM 741 C C . GLN A 1 98 ? -9.274 -10.030 -5.530 1.00 93.69 98 GLN A C 1
ATOM 743 O O . GLN A 1 98 ? -10.393 -10.320 -5.951 1.00 93.69 98 GLN A O 1
ATOM 748 N N . LEU A 1 99 ? -8.592 -8.982 -5.999 1.00 91.62 99 LEU A N 1
ATOM 749 C CA . LEU A 1 99 ? -9.073 -8.068 -7.038 1.00 91.62 99 LEU A CA 1
ATOM 750 C C . LEU A 1 99 ? -8.667 -8.495 -8.463 1.00 91.62 99 LEU A C 1
ATOM 752 O O . LEU A 1 99 ? -8.874 -7.736 -9.410 1.00 91.62 99 LEU A O 1
ATOM 756 N N . ASN A 1 100 ? -8.145 -9.719 -8.634 1.00 90.62 100 ASN A N 1
ATOM 757 C CA . ASN A 1 100 ? -7.693 -10.295 -9.909 1.00 90.62 100 ASN A CA 1
ATOM 758 C C . ASN A 1 100 ? -6.592 -9.485 -10.621 1.00 90.62 100 ASN A C 1
ATOM 760 O O . ASN A 1 100 ? -6.482 -9.524 -11.851 1.00 90.62 100 ASN A O 1
ATOM 764 N N . ILE A 1 101 ? -5.764 -8.768 -9.859 1.00 92.31 101 ILE A N 1
ATOM 765 C CA . ILE A 1 101 ? -4.529 -8.176 -10.374 1.00 92.31 101 ILE A CA 1
ATOM 766 C C . ILE A 1 101 ? -3.401 -9.209 -10.230 1.00 92.31 101 ILE A C 1
ATOM 768 O O . ILE A 1 101 ? -3.181 -9.794 -9.170 1.00 92.31 101 ILE A O 1
ATOM 772 N N . SER A 1 102 ? -2.687 -9.435 -11.326 1.00 93.81 102 SER A N 1
ATOM 773 C CA . SER A 1 102 ? -1.483 -10.254 -11.409 1.00 93.81 102 SER A CA 1
ATOM 774 C C . SER A 1 102 ? -0.252 -9.445 -11.009 1.00 93.81 102 SER A C 1
ATOM 776 O O . SER A 1 102 ? -0.150 -8.250 -11.285 1.00 93.81 102 SER A O 1
ATOM 778 N N . ILE A 1 103 ? 0.709 -10.121 -10.389 1.00 95.12 103 ILE A N 1
ATOM 779 C CA . ILE A 1 103 ? 1.980 -9.530 -9.973 1.00 95.12 103 ILE A CA 1
ATOM 780 C C . ILE A 1 103 ? 3.073 -10.143 -10.842 1.00 95.12 103 ILE A C 1
ATOM 782 O O . ILE A 1 103 ? 3.202 -11.366 -10.876 1.00 95.12 103 ILE A O 1
ATOM 786 N N . SER A 1 104 ? 3.829 -9.301 -11.545 1.00 95.31 104 SER A N 1
ATOM 787 C CA . SER A 1 104 ? 4.972 -9.732 -12.358 1.00 95.31 104 SER A CA 1
ATOM 788 C C . SER A 1 104 ? 6.141 -10.132 -11.465 1.00 95.31 104 SER A C 1
ATOM 790 O O . SER A 1 104 ? 6.746 -11.187 -11.630 1.00 95.31 104 SER A O 1
ATOM 792 N N . GLU A 1 105 ? 6.435 -9.287 -10.481 1.00 94.50 105 GLU A N 1
ATOM 793 C CA . GLU A 1 105 ? 7.568 -9.433 -9.576 1.00 94.50 105 GLU A CA 1
ATOM 794 C C . GLU A 1 105 ? 7.372 -8.599 -8.310 1.00 94.50 105 GLU A C 1
ATOM 796 O O . GLU A 1 105 ? 6.593 -7.641 -8.289 1.00 94.50 105 GLU A O 1
ATOM 801 N N . ILE A 1 106 ? 8.109 -8.974 -7.269 1.00 94.00 106 ILE A N 1
ATOM 802 C CA . ILE A 1 106 ? 8.236 -8.241 -6.012 1.00 94.00 106 ILE A CA 1
ATOM 803 C C . ILE A 1 106 ? 9.736 -8.076 -5.785 1.00 94.00 106 ILE A C 1
ATOM 805 O O . ILE A 1 106 ? 10.461 -9.073 -5.756 1.00 94.00 106 ILE A O 1
ATOM 809 N N . ILE A 1 107 ? 10.211 -6.836 -5.720 1.00 94.00 107 ILE A N 1
ATOM 810 C CA . ILE A 1 107 ? 11.642 -6.520 -5.683 1.00 94.00 107 ILE A CA 1
ATOM 811 C C . ILE A 1 107 ? 11.896 -5.508 -4.574 1.00 94.00 107 ILE A C 1
ATOM 813 O O . ILE A 1 107 ? 11.258 -4.462 -4.525 1.00 94.00 107 ILE A O 1
ATOM 817 N N . SER A 1 108 ? 12.886 -5.786 -3.733 1.00 91.44 108 SER A N 1
ATOM 818 C CA . SER A 1 108 ? 13.348 -4.813 -2.748 1.00 91.44 108 SER A CA 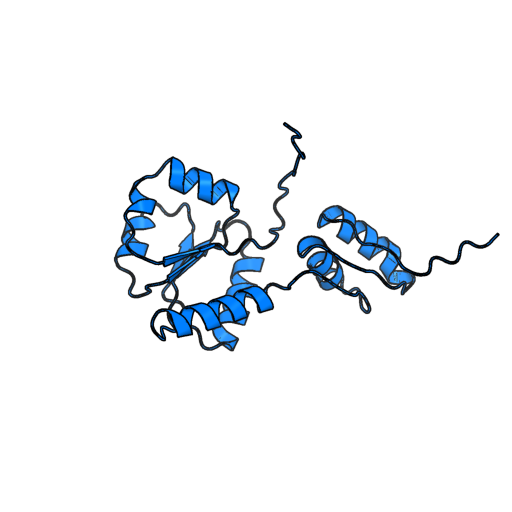1
ATOM 819 C C . SER A 1 108 ? 13.988 -3.606 -3.433 1.00 91.44 108 SER A C 1
ATOM 821 O O . SER A 1 108 ? 14.758 -3.751 -4.386 1.00 91.44 108 SER A O 1
ATOM 823 N N . VAL A 1 109 ? 13.709 -2.414 -2.916 1.00 89.62 109 VAL A N 1
ATOM 824 C CA . VAL A 1 109 ? 14.223 -1.139 -3.419 1.00 89.62 109 VAL A CA 1
ATOM 825 C C . VAL A 1 109 ? 15.756 -1.073 -3.418 1.00 89.62 109 VAL A C 1
ATOM 827 O O . VAL A 1 109 ? 16.344 -0.440 -4.293 1.00 89.62 109 VAL A O 1
ATOM 830 N N . ASP A 1 110 ? 16.398 -1.815 -2.513 1.00 88.75 110 ASP A N 1
ATOM 831 C CA . ASP A 1 110 ? 17.856 -1.907 -2.384 1.00 88.75 110 ASP A CA 1
ATOM 832 C C . ASP A 1 110 ? 18.480 -2.978 -3.294 1.00 88.75 110 ASP A C 1
ATOM 834 O O . ASP A 1 110 ? 19.690 -3.226 -3.257 1.00 88.75 110 ASP A O 1
ATOM 838 N N . HIS A 1 111 ? 17.674 -3.653 -4.119 1.00 90.94 111 HIS A N 1
ATOM 839 C CA . HIS A 1 111 ? 18.177 -4.698 -4.996 1.00 90.94 111 HIS A CA 1
ATOM 840 C C . HIS A 1 111 ? 19.133 -4.106 -6.051 1.00 90.94 111 HIS A C 1
ATOM 842 O O . HIS A 1 111 ? 18.734 -3.238 -6.832 1.00 90.94 111 HIS A O 1
ATOM 848 N N . PRO A 1 112 ? 20.371 -4.624 -6.189 1.00 90.19 112 PRO A N 1
ATOM 849 C CA . PRO A 1 112 ? 21.415 -3.995 -7.008 1.00 90.19 112 PRO A CA 1
ATOM 850 C C . PRO A 1 112 ? 21.061 -3.887 -8.498 1.00 90.19 112 PRO A C 1
ATOM 852 O O . 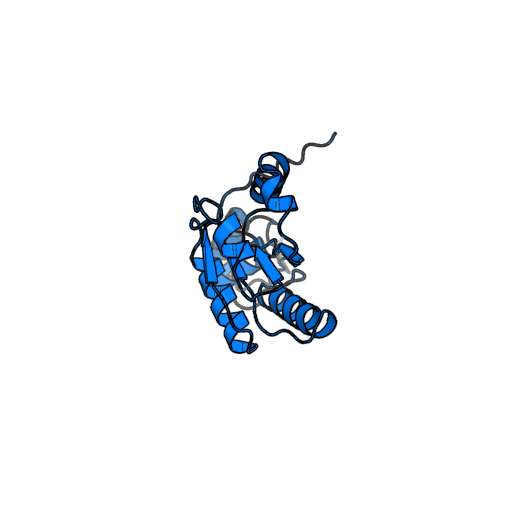PRO A 1 112 ? 21.575 -3.024 -9.198 1.00 90.19 112 PRO A O 1
ATOM 855 N N . ASN A 1 113 ? 20.169 -4.753 -8.988 1.00 91.81 113 ASN A N 1
ATOM 856 C CA . ASN A 1 113 ? 19.713 -4.761 -10.381 1.00 91.81 113 ASN A CA 1
ATOM 857 C C . ASN A 1 113 ? 18.257 -4.295 -10.551 1.00 91.81 113 ASN A C 1
ATOM 859 O O . ASN A 1 113 ? 17.647 -4.616 -11.571 1.00 91.81 113 ASN A O 1
ATOM 863 N N . ILE A 1 114 ? 17.675 -3.590 -9.573 1.00 92.81 114 ILE A N 1
ATOM 864 C CA . ILE A 1 114 ? 16.260 -3.182 -9.598 1.00 92.81 114 ILE A CA 1
ATOM 865 C C . ILE A 1 114 ? 15.867 -2.479 -10.903 1.00 92.81 114 ILE A C 1
ATOM 867 O O . ILE A 1 114 ? 14.898 -2.879 -11.537 1.00 92.81 114 ILE A O 1
ATOM 871 N N . ILE A 1 115 ? 16.662 -1.515 -11.371 1.00 92.62 115 ILE A N 1
ATOM 872 C CA . ILE A 1 115 ? 16.386 -0.767 -12.608 1.00 92.62 115 ILE A CA 1
ATOM 873 C C . ILE A 1 115 ? 16.323 -1.700 -13.819 1.00 92.62 115 ILE A C 1
ATOM 875 O O . ILE A 1 115 ? 15.438 -1.574 -14.664 1.00 92.62 115 ILE A O 1
ATOM 879 N N . ASN A 1 116 ? 17.247 -2.658 -13.909 1.00 93.06 116 ASN A N 1
ATOM 880 C CA . ASN A 1 116 ? 17.283 -3.593 -15.026 1.00 93.06 116 ASN A CA 1
ATOM 881 C C . ASN A 1 116 ? 16.060 -4.514 -15.022 1.00 93.06 116 ASN A C 1
ATOM 883 O O . ASN A 1 116 ? 15.445 -4.718 -16.065 1.00 93.06 116 ASN A O 1
ATOM 887 N N . ILE A 1 117 ? 15.703 -5.043 -13.852 1.00 94.44 117 ILE A N 1
ATOM 888 C CA . ILE A 1 117 ? 14.552 -5.934 -13.711 1.00 94.44 117 ILE A CA 1
ATOM 889 C C . ILE A 1 117 ? 13.264 -5.168 -14.042 1.00 94.44 117 ILE A C 1
ATOM 891 O O . ILE A 1 117 ? 12.503 -5.587 -14.912 1.00 94.44 117 ILE A O 1
ATOM 895 N N . LEU A 1 118 ? 13.080 -3.986 -13.445 1.00 94.19 118 LEU A N 1
ATOM 896 C CA . LEU A 1 118 ? 11.909 -3.149 -13.688 1.00 94.19 118 LEU A CA 1
ATOM 897 C C . LEU A 1 118 ? 11.800 -2.713 -15.150 1.00 94.19 118 LEU A C 1
ATOM 899 O O . LEU A 1 118 ? 10.687 -2.651 -15.649 1.00 94.19 118 LEU A O 1
ATOM 903 N N . ASN A 1 119 ? 12.894 -2.455 -15.869 1.00 93.12 119 ASN A N 1
ATOM 904 C CA . ASN A 1 119 ? 12.829 -2.125 -17.298 1.00 93.12 119 ASN A CA 1
ATOM 905 C C . ASN A 1 119 ? 12.441 -3.319 -18.183 1.00 93.12 119 ASN A C 1
ATOM 907 O O . ASN A 1 119 ? 11.725 -3.129 -19.163 1.00 93.12 119 ASN A O 1
ATOM 911 N N . HIS A 1 120 ? 12.888 -4.530 -17.845 1.00 93.31 120 HIS A N 1
ATOM 912 C CA . HIS A 1 120 ? 12.615 -5.741 -18.634 1.00 93.31 120 HIS A CA 1
ATOM 913 C C . HIS A 1 120 ? 11.298 -6.432 -18.283 1.00 93.31 120 HIS A C 1
ATOM 915 O O . HIS A 1 120 ? 10.888 -7.357 -18.978 1.00 93.31 120 HIS A O 1
ATOM 921 N N . SER A 1 121 ? 10.644 -6.000 -17.214 1.00 93.56 121 SER A N 1
ATOM 922 C CA . SER A 1 121 ? 9.336 -6.503 -16.831 1.00 93.56 121 SER A CA 1
ATOM 923 C C . SER A 1 121 ? 8.244 -6.142 -17.837 1.00 93.56 121 SER A C 1
ATOM 925 O O . SER A 1 121 ? 8.248 -5.054 -18.415 1.00 93.56 121 SER A O 1
ATOM 927 N N . ASP A 1 122 ? 7.253 -7.014 -17.990 1.00 91.00 122 ASP A N 1
ATOM 928 C CA . ASP A 1 122 ? 6.096 -6.754 -18.851 1.00 91.00 122 ASP A CA 1
ATOM 929 C C . ASP A 1 122 ? 5.098 -5.771 -18.210 1.00 91.00 122 ASP A C 1
ATOM 931 O O . ASP A 1 122 ? 4.277 -5.156 -18.901 1.00 91.00 122 ASP A O 1
ATOM 935 N N . ALA A 1 123 ? 5.166 -5.577 -16.888 1.00 91.94 123 ALA A N 1
ATOM 936 C CA . ALA A 1 123 ? 4.262 -4.681 -16.180 1.00 91.94 123 ALA A CA 1
ATOM 937 C C . ALA A 1 123 ? 4.524 -3.216 -16.554 1.00 91.94 123 ALA A C 1
ATOM 939 O O . ALA A 1 123 ? 5.650 -2.730 -16.473 1.00 91.94 123 ALA A O 1
ATOM 940 N N . GLN A 1 124 ? 3.470 -2.482 -16.912 1.00 91.00 124 GLN A N 1
ATOM 941 C CA . GLN A 1 124 ? 3.552 -1.046 -17.226 1.00 91.00 124 GLN A CA 1
ATOM 942 C C . GLN A 1 124 ? 3.412 -0.152 -15.989 1.00 91.00 124 GLN A C 1
ATOM 944 O O . GLN A 1 124 ? 3.691 1.045 -16.057 1.00 91.00 124 GLN A O 1
ATOM 949 N N . ILE A 1 125 ? 2.965 -0.728 -14.870 1.00 92.56 125 ILE A N 1
ATOM 950 C CA . ILE A 1 125 ? 2.769 -0.030 -13.603 1.00 92.56 125 ILE A CA 1
ATOM 951 C C . ILE A 1 125 ? 3.662 -0.659 -12.544 1.00 92.56 125 ILE A C 1
ATOM 953 O O . ILE A 1 125 ? 3.645 -1.874 -12.339 1.00 92.56 125 ILE A O 1
ATOM 957 N N . ILE A 1 126 ? 4.410 0.199 -11.864 1.00 94.06 126 ILE A N 1
ATOM 958 C CA . ILE A 1 126 ? 5.225 -0.132 -10.706 1.00 94.06 126 ILE A CA 1
ATOM 959 C C . ILE A 1 126 ? 4.516 0.446 -9.489 1.00 94.06 126 ILE A C 1
ATOM 961 O O . ILE A 1 126 ? 4.280 1.651 -9.413 1.00 94.06 126 ILE A O 1
ATOM 965 N N . VAL A 1 127 ? 4.158 -0.416 -8.549 1.00 94.12 127 VAL A N 1
ATOM 966 C CA . VAL A 1 127 ? 3.576 -0.032 -7.271 1.00 94.12 127 VAL A CA 1
ATOM 967 C C . VAL A 1 127 ? 4.669 -0.056 -6.224 1.00 94.12 127 VAL A C 1
ATOM 969 O O . VAL A 1 127 ? 5.317 -1.079 -6.028 1.00 94.12 127 VAL A O 1
ATOM 972 N N . SER A 1 128 ? 4.853 1.058 -5.532 1.00 93.00 128 SER A N 1
ATOM 973 C CA . SER A 1 128 ? 5.846 1.168 -4.478 1.00 93.00 128 SER A CA 1
ATOM 974 C C . SER A 1 128 ? 5.190 1.185 -3.109 1.00 93.00 128 SER A C 1
ATOM 976 O O . SER A 1 128 ? 4.383 2.067 -2.814 1.00 93.00 128 SER A O 1
ATOM 978 N N . LEU A 1 129 ? 5.590 0.228 -2.278 1.00 90.94 129 LEU A N 1
ATOM 979 C CA . LEU A 1 129 ? 5.268 0.094 -0.858 1.00 90.94 129 LEU A CA 1
ATOM 980 C C . LEU A 1 129 ? 6.483 0.519 -0.023 1.00 90.94 129 LEU A C 1
ATOM 982 O O . LEU A 1 129 ? 6.966 -0.204 0.842 1.00 90.94 129 LEU A O 1
ATOM 986 N N . VAL A 1 130 ? 7.035 1.681 -0.358 1.00 87.88 130 VAL A N 1
ATOM 987 C CA . VAL A 1 130 ? 8.226 2.250 0.276 1.00 87.88 130 VAL A CA 1
ATOM 988 C C . VAL A 1 130 ? 7.839 3.623 0.792 1.00 87.88 130 VAL A C 1
ATOM 990 O O . VAL A 1 130 ? 7.079 4.336 0.135 1.00 87.88 130 VAL A O 1
ATOM 993 N N . ASN A 1 131 ? 8.360 3.991 1.961 1.00 83.75 131 ASN A N 1
ATOM 994 C CA . ASN A 1 131 ? 8.119 5.305 2.538 1.00 83.75 131 ASN A CA 1
ATOM 995 C C . ASN A 1 131 ? 8.504 6.418 1.540 1.00 83.75 131 ASN A C 1
ATOM 997 O O . ASN A 1 131 ?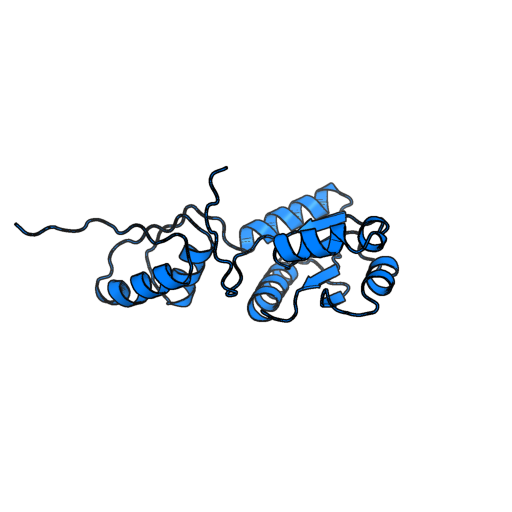 9.513 6.333 0.830 1.00 83.75 131 ASN A O 1
ATOM 1001 N N . LYS A 1 132 ? 7.686 7.472 1.499 1.00 84.31 132 LYS A N 1
ATOM 1002 C CA . LYS A 1 132 ? 7.850 8.611 0.593 1.00 84.31 132 LYS A CA 1
ATOM 1003 C C . LYS A 1 132 ? 9.231 9.268 0.688 1.00 84.31 132 LYS A C 1
ATOM 1005 O O . LYS A 1 132 ? 9.774 9.637 -0.351 1.00 84.31 132 LYS A O 1
ATOM 1010 N N . ASP A 1 133 ? 9.799 9.406 1.880 1.00 84.75 133 ASP A N 1
ATOM 1011 C CA . ASP A 1 133 ? 11.083 10.081 2.099 1.00 84.75 133 ASP A CA 1
ATOM 1012 C C . ASP A 1 133 ? 12.245 9.250 1.545 1.00 84.75 133 ASP A C 1
ATOM 1014 O O . ASP A 1 133 ? 13.154 9.776 0.890 1.00 84.75 133 ASP A O 1
ATOM 1018 N N . ILE A 1 134 ? 12.160 7.926 1.709 1.00 86.00 134 ILE A N 1
ATOM 1019 C CA . ILE A 1 134 ? 13.100 6.973 1.111 1.00 86.00 134 ILE A CA 1
ATOM 1020 C C . ILE A 1 134 ? 12.989 7.039 -0.415 1.00 86.00 134 ILE A C 1
ATOM 1022 O O . ILE A 1 134 ? 13.999 7.202 -1.100 1.00 86.00 134 ILE A O 1
ATOM 1026 N N . LEU A 1 135 ? 11.770 6.993 -0.963 1.00 87.44 135 LEU A N 1
ATOM 1027 C CA . LEU A 1 135 ? 11.565 7.111 -2.408 1.00 87.44 135 LEU A CA 1
ATOM 1028 C C . LEU A 1 135 ? 12.096 8.433 -2.955 1.00 87.44 135 LEU A C 1
ATOM 1030 O O . LEU A 1 135 ? 12.832 8.429 -3.938 1.00 87.44 135 LEU A O 1
ATOM 1034 N N . ALA A 1 136 ? 11.775 9.557 -2.316 1.00 87.75 136 ALA A N 1
ATOM 1035 C CA . ALA A 1 136 ? 12.264 10.869 -2.723 1.00 87.75 136 ALA A CA 1
ATOM 1036 C C . ALA A 1 136 ? 13.796 10.897 -2.753 1.00 87.75 136 ALA A C 1
ATOM 1038 O O . ALA A 1 136 ? 14.390 11.354 -3.729 1.00 87.75 136 ALA A O 1
ATOM 1039 N N . THR A 1 137 ? 14.439 10.338 -1.728 1.00 88.31 137 THR A N 1
ATOM 1040 C CA . THR A 1 137 ? 15.898 10.207 -1.673 1.00 88.31 137 THR A CA 1
ATOM 1041 C C . THR A 1 137 ? 16.434 9.384 -2.844 1.00 88.31 137 THR A C 1
ATOM 1043 O O . THR A 1 137 ? 17.356 9.820 -3.534 1.00 88.31 137 THR A O 1
ATOM 1046 N N . ILE A 1 138 ? 15.823 8.236 -3.136 1.00 87.81 138 ILE A N 1
ATOM 1047 C CA . ILE A 1 138 ? 16.246 7.348 -4.225 1.00 87.81 138 ILE A CA 1
ATOM 1048 C C . ILE A 1 138 ? 16.094 8.020 -5.589 1.00 87.81 138 ILE A C 1
ATOM 1050 O O . ILE A 1 138 ? 17.043 8.020 -6.371 1.00 87.81 138 ILE A O 1
ATOM 1054 N N . PHE A 1 139 ? 14.950 8.643 -5.868 1.00 88.94 139 PHE A N 1
ATOM 1055 C CA . PHE A 1 139 ? 14.705 9.333 -7.138 1.00 88.94 139 PHE A CA 1
ATOM 1056 C C . PHE A 1 139 ? 15.595 10.570 -7.329 1.00 88.94 139 PHE A C 1
ATOM 1058 O O . PHE A 1 139 ? 15.971 10.890 -8.463 1.00 88.94 139 PHE A O 1
ATOM 1065 N N . ASN A 1 140 ? 15.963 11.248 -6.237 1.00 88.44 140 ASN A N 1
ATOM 1066 C CA . ASN A 1 140 ? 16.861 12.402 -6.269 1.00 88.44 140 ASN A CA 1
ATOM 1067 C C . ASN A 1 140 ? 18.327 11.998 -6.484 1.00 88.44 140 ASN A C 1
ATOM 1069 O O . ASN A 1 140 ? 19.038 12.654 -7.249 1.00 88.44 140 ASN A O 1
ATOM 1073 N N . LEU A 1 141 ? 18.786 10.930 -5.826 1.00 86.44 141 LEU A N 1
ATOM 1074 C CA . LEU A 1 141 ? 20.174 10.469 -5.914 1.00 86.44 141 LEU A CA 1
ATOM 1075 C C . LEU A 1 141 ? 20.439 9.637 -7.178 1.00 86.44 141 LEU A C 1
ATOM 1077 O O . LEU A 1 141 ? 21.513 9.747 -7.769 1.00 86.44 141 LEU A O 1
ATOM 1081 N N . ASN A 1 142 ? 19.457 8.854 -7.633 1.00 85.31 142 ASN A N 1
ATOM 1082 C CA . ASN A 1 142 ? 19.610 7.902 -8.732 1.00 85.31 142 ASN A CA 1
ATOM 1083 C C . ASN A 1 142 ? 18.755 8.299 -9.939 1.00 85.31 142 ASN A C 1
ATOM 1085 O O . ASN A 1 142 ? 17.610 7.875 -10.098 1.00 85.31 142 ASN A O 1
ATOM 1089 N N . LYS A 1 143 ? 19.345 9.070 -10.859 1.00 85.06 143 LYS A N 1
ATOM 1090 C CA . LYS A 1 143 ? 18.654 9.531 -12.079 1.00 85.06 143 LYS A CA 1
ATOM 1091 C C . LYS A 1 143 ? 18.151 8.401 -12.980 1.00 85.06 143 LYS A C 1
ATOM 1093 O O . LYS A 1 143 ? 17.239 8.632 -13.765 1.00 85.06 143 LYS A O 1
ATOM 1098 N N . GLU A 1 144 ? 18.715 7.204 -12.865 1.00 87.25 144 GLU A N 1
ATOM 1099 C CA . GLU A 1 144 ? 18.287 6.024 -13.621 1.00 87.25 144 GLU A CA 1
ATOM 1100 C C . GLU A 1 144 ? 16.877 5.542 -13.243 1.00 87.25 144 GLU A C 1
ATOM 1102 O O . GLU A 1 144 ? 16.196 4.950 -14.072 1.00 87.25 144 GLU A O 1
ATOM 1107 N N . PHE A 1 145 ? 16.369 5.857 -12.047 1.00 86.62 145 PHE A N 1
ATOM 1108 C CA . PHE A 1 145 ? 14.959 5.593 -11.733 1.00 86.62 145 PHE A CA 1
ATOM 1109 C C . PHE A 1 145 ? 14.013 6.476 -12.559 1.00 86.62 145 PHE A C 1
ATOM 1111 O O . PHE A 1 145 ? 12.932 6.036 -12.938 1.00 86.62 145 PHE A O 1
ATOM 1118 N N . ASN A 1 146 ? 14.443 7.693 -12.915 1.00 84.31 146 ASN A N 1
ATOM 1119 C CA . ASN A 1 146 ? 13.662 8.600 -13.762 1.00 84.31 146 ASN A CA 1
ATOM 1120 C C . ASN A 1 146 ? 13.660 8.193 -15.244 1.00 84.31 146 ASN A C 1
ATOM 1122 O O . ASN A 1 146 ? 12.862 8.728 -16.012 1.00 84.31 146 ASN A O 1
ATOM 1126 N N . SER A 1 147 ? 14.554 7.295 -15.67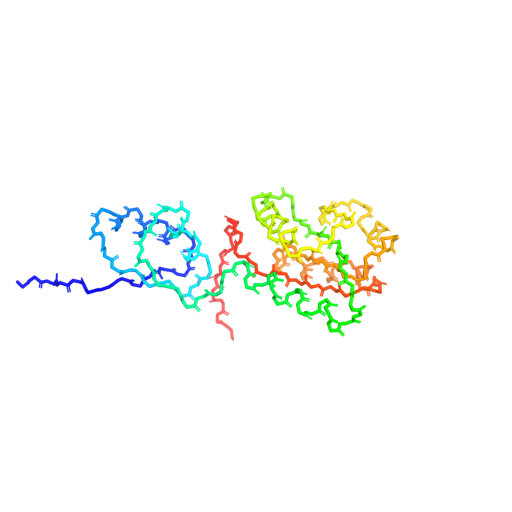5 1.00 87.06 147 SER A N 1
ATOM 1127 C CA . SER A 1 147 ? 14.587 6.817 -17.064 1.00 87.06 147 SER A CA 1
ATOM 1128 C C . SER A 1 147 ? 13.684 5.608 -17.310 1.00 87.06 147 SER A C 1
ATOM 1130 O O . SER A 1 147 ? 13.497 5.222 -18.465 1.00 87.06 147 SER A O 1
ATOM 1132 N N . ILE A 1 148 ? 13.095 5.029 -16.258 1.00 89.50 148 ILE A N 1
ATOM 1133 C CA . ILE A 1 148 ? 12.140 3.929 -16.380 1.00 89.50 148 ILE A CA 1
ATOM 1134 C C . ILE A 1 148 ? 10.847 4.476 -16.996 1.00 89.50 148 ILE A C 1
ATOM 1136 O O . ILE A 1 148 ? 10.105 5.229 -16.369 1.00 89.50 148 ILE A O 1
ATOM 1140 N N . ALA A 1 149 ? 10.555 4.078 -18.234 1.00 90.12 149 ALA A N 1
ATOM 1141 C CA . ALA A 1 149 ? 9.376 4.518 -18.984 1.00 90.12 149 ALA A CA 1
ATOM 1142 C C . ALA A 1 149 ? 8.099 3.759 -18.564 1.00 90.12 149 ALA A C 1
ATOM 1144 O O . ALA A 1 149 ? 7.414 3.168 -19.397 1.00 90.12 149 ALA A O 1
ATOM 1145 N N . LYS A 1 150 ? 7.801 3.742 -17.261 1.00 91.00 150 LYS A N 1
ATOM 1146 C CA . LYS A 1 150 ? 6.651 3.057 -16.652 1.00 91.00 150 LYS A CA 1
ATOM 1147 C C . LYS A 1 150 ? 5.953 3.976 -15.661 1.00 91.00 150 LYS A C 1
ATOM 1149 O O . LYS A 1 150 ? 6.564 4.902 -15.129 1.00 91.00 150 LYS A O 1
ATOM 1154 N N . LEU A 1 151 ? 4.673 3.727 -15.398 1.00 90.62 151 LEU A N 1
ATOM 1155 C CA . LEU A 1 151 ? 3.942 4.505 -14.405 1.00 90.62 151 LEU A CA 1
ATOM 1156 C C . LEU A 1 151 ? 4.337 4.057 -13.000 1.00 90.62 151 LEU A C 1
ATOM 1158 O O . LEU A 1 151 ? 4.131 2.901 -12.640 1.00 90.62 151 LEU A O 1
ATOM 1162 N N . TRP A 1 152 ? 4.834 4.988 -12.194 1.00 91.62 152 TRP A N 1
ATOM 1163 C CA . TRP A 1 152 ? 5.118 4.746 -10.786 1.00 91.62 152 TRP A CA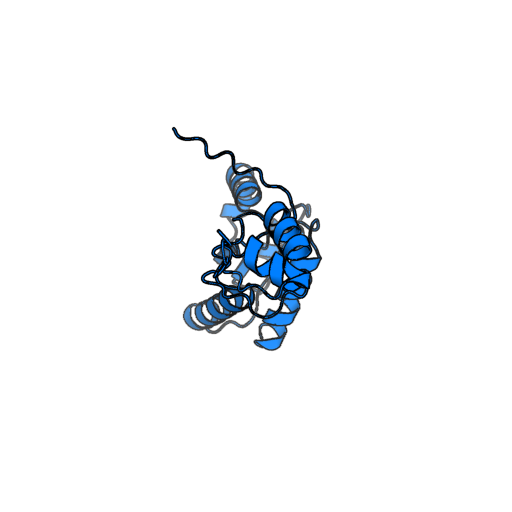 1
ATOM 1164 C C . TRP A 1 152 ? 3.947 5.201 -9.914 1.00 91.62 152 TRP A C 1
ATOM 1166 O O . TRP A 1 152 ? 3.540 6.362 -9.968 1.00 91.62 152 TRP A O 1
ATOM 1176 N N . VAL A 1 153 ? 3.413 4.297 -9.096 1.00 91.31 153 VAL A N 1
ATOM 1177 C CA . VAL A 1 153 ? 2.341 4.573 -8.135 1.00 91.31 153 VAL A CA 1
ATOM 1178 C C . VAL A 1 153 ? 2.874 4.310 -6.735 1.00 91.31 153 VAL A C 1
ATOM 1180 O O . VAL A 1 153 ? 3.129 3.171 -6.359 1.00 91.31 153 VAL A O 1
ATOM 1183 N N . SER A 1 154 ? 3.046 5.373 -5.955 1.00 89.75 154 SER A N 1
ATOM 1184 C CA . SER A 1 154 ? 3.423 5.255 -4.548 1.00 89.75 154 SER A CA 1
ATOM 1185 C C . SER A 1 154 ? 2.179 5.030 -3.700 1.00 89.75 154 SER A C 1
ATOM 1187 O O . SER A 1 154 ? 1.222 5.800 -3.800 1.00 89.75 154 SER A O 1
ATOM 1189 N N . ILE A 1 155 ? 2.206 4.012 -2.846 1.00 87.25 155 ILE A N 1
ATOM 1190 C CA . ILE A 1 155 ? 1.191 3.815 -1.816 1.00 87.25 155 ILE A CA 1
ATOM 1191 C C . ILE A 1 155 ? 1.815 4.220 -0.494 1.00 87.25 155 ILE A C 1
ATOM 1193 O O . ILE A 1 155 ? 2.649 3.516 0.066 1.00 87.25 155 ILE A O 1
ATOM 1197 N N . ASP A 1 156 ? 1.401 5.390 -0.026 1.00 76.88 156 ASP A N 1
ATOM 1198 C CA . ASP A 1 156 ? 1.753 5.883 1.294 1.00 76.88 156 ASP A CA 1
ATOM 1199 C C . ASP A 1 156 ? 0.804 5.244 2.313 1.00 76.88 156 ASP A C 1
ATOM 1201 O O . ASP A 1 156 ? -0.329 5.692 2.511 1.00 76.88 156 ASP A O 1
ATOM 1205 N N . TRP A 1 157 ? 1.233 4.111 2.867 1.00 79.00 157 TRP A N 1
ATOM 1206 C CA . TRP A 1 157 ? 0.531 3.406 3.931 1.00 79.00 157 TRP A CA 1
ATOM 1207 C C . TRP A 1 157 ? 1.408 3.415 5.182 1.00 79.00 157 TRP A C 1
ATOM 1209 O O . TRP A 1 157 ? 2.606 3.157 5.066 1.00 79.00 157 TRP A O 1
ATOM 1219 N N . PRO A 1 158 ? 0.845 3.690 6.371 1.00 69.31 158 PRO A N 1
ATOM 1220 C CA . PRO A 1 158 ? 1.612 3.710 7.605 1.00 69.31 158 PRO A CA 1
ATOM 1221 C C . PRO A 1 158 ? 2.322 2.378 7.830 1.00 69.31 158 PRO A C 1
ATOM 1223 O O . PRO A 1 158 ? 1.685 1.343 8.032 1.00 69.31 158 PRO A O 1
ATOM 1226 N N . THR A 1 159 ? 3.648 2.429 7.779 1.00 64.31 159 THR A N 1
ATOM 1227 C CA . THR A 1 159 ? 4.537 1.345 8.181 1.00 64.31 159 THR A CA 1
ATOM 1228 C C . THR A 1 159 ? 4.786 1.433 9.681 1.00 64.31 159 THR A C 1
ATOM 1230 O O . THR A 1 159 ? 4.667 2.503 10.284 1.00 64.31 159 THR A O 1
ATOM 1233 N N . ASN A 1 160 ? 5.129 0.310 10.310 1.00 53.56 160 ASN A N 1
ATOM 1234 C CA . ASN A 1 160 ? 5.468 0.303 11.738 1.00 53.56 160 ASN A CA 1
ATOM 1235 C C . ASN A 1 160 ? 6.822 0.974 12.035 1.00 53.56 160 ASN A C 1
ATOM 1237 O O . ASN A 1 160 ? 7.237 1.025 13.191 1.00 53.56 160 ASN A O 1
ATOM 1241 N N . ASN A 1 161 ? 7.510 1.497 11.015 1.00 46.09 161 ASN A N 1
ATOM 1242 C CA . ASN A 1 161 ? 8.750 2.228 11.194 1.00 46.09 161 ASN A CA 1
ATOM 1243 C C . ASN A 1 161 ? 8.458 3.677 11.580 1.00 46.09 161 ASN A C 1
ATOM 1245 O O . ASN A 1 161 ? 7.942 4.468 10.793 1.00 46.09 161 ASN A O 1
ATOM 1249 N N . ASN A 1 162 ? 8.824 3.967 12.825 1.00 43.53 162 ASN A N 1
ATOM 1250 C CA . ASN A 1 162 ? 8.943 5.263 13.478 1.00 43.53 162 ASN A CA 1
ATOM 1251 C C . ASN A 1 162 ? 9.535 6.333 12.545 1.00 43.53 162 ASN A C 1
ATOM 1253 O O . ASN A 1 162 ? 10.741 6.560 12.519 1.00 43.53 162 ASN A O 1
ATOM 1257 N N . GLY A 1 163 ? 8.679 6.993 11.773 1.00 38.31 163 GLY A N 1
ATOM 1258 C CA . GLY A 1 163 ? 8.969 8.285 11.176 1.00 38.31 163 GLY A CA 1
ATOM 1259 C C . GLY A 1 163 ? 8.437 9.344 12.120 1.00 38.31 163 GLY A C 1
ATOM 1260 O O . GLY A 1 163 ? 7.244 9.649 12.088 1.00 38.31 163 GLY A O 1
ATOM 1261 N N . GLU A 1 164 ? 9.306 9.838 12.999 1.00 40.25 164 GLU A N 1
ATOM 1262 C CA . GLU A 1 164 ? 9.104 11.086 13.725 1.00 40.25 164 GLU A CA 1
ATOM 1263 C C . GLU A 1 164 ? 8.738 12.172 12.707 1.00 40.25 164 GLU A C 1
ATOM 1265 O O . GLU A 1 164 ? 9.577 12.669 11.963 1.00 40.25 164 GLU A O 1
ATOM 1270 N N . GLY A 1 165 ? 7.454 12.510 12.636 1.00 35.66 165 GLY A N 1
ATOM 1271 C CA . GLY A 1 165 ? 7.026 13.775 12.071 1.00 35.66 165 GLY A CA 1
ATOM 1272 C C . GLY A 1 165 ? 7.234 14.836 13.135 1.00 35.66 165 GLY A C 1
ATOM 1273 O O . GLY A 1 165 ? 6.286 15.175 13.841 1.00 35.66 165 GLY A O 1
ATOM 1274 N N . GLU A 1 166 ? 8.471 15.313 13.278 1.00 35.62 166 GLU A N 1
ATOM 1275 C CA . GLU A 1 166 ? 8.675 16.689 13.712 1.00 35.62 166 GLU A CA 1
ATOM 1276 C C . GLU A 1 166 ? 7.964 17.568 12.679 1.00 35.62 166 GLU A C 1
ATOM 1278 O O . GLU A 1 166 ? 8.350 17.646 11.512 1.00 35.62 166 GLU A O 1
ATOM 1283 N N . ASP A 1 167 ? 6.859 18.172 13.104 1.00 37.91 167 ASP A N 1
ATOM 1284 C CA . ASP A 1 167 ? 6.273 19.312 12.424 1.00 37.91 167 ASP A CA 1
ATOM 1285 C C . ASP A 1 167 ? 7.305 20.460 12.500 1.00 37.91 167 ASP A C 1
ATOM 1287 O O . ASP A 1 167 ? 7.276 21.277 13.422 1.00 37.91 167 ASP A O 1
ATOM 1291 N N . GLU A 1 168 ? 8.259 20.517 11.563 1.00 35.81 168 GLU A N 1
ATOM 1292 C CA . GLU A 1 168 ? 9.026 21.740 11.317 1.00 35.81 168 GLU A CA 1
ATOM 1293 C C . GLU A 1 168 ? 8.094 22.755 10.642 1.00 35.81 168 GLU A C 1
ATOM 1295 O O . GLU A 1 168 ? 7.923 22.797 9.421 1.00 35.81 168 GLU A O 1
ATOM 1300 N N . GLU A 1 169 ? 7.473 23.591 11.476 1.00 35.38 169 GLU A N 1
ATOM 1301 C CA . GLU A 1 169 ? 7.068 24.935 11.080 1.00 35.38 169 GLU A CA 1
ATOM 1302 C C . GLU A 1 169 ? 8.302 25.674 10.530 1.00 35.38 169 GLU A C 1
ATOM 1304 O O . GLU A 1 169 ? 9.234 25.991 11.273 1.00 35.38 169 GLU A O 1
ATOM 1309 N N . THR A 1 170 ? 8.293 25.977 9.231 1.00 36.62 170 THR A N 1
ATOM 1310 C CA . THR A 1 170 ? 9.092 27.065 8.643 1.00 36.62 170 THR A CA 1
ATOM 1311 C C . THR A 1 170 ? 8.209 27.993 7.826 1.00 36.62 170 THR A C 1
ATOM 1313 O O . THR A 1 170 ? 7.300 27.497 7.120 1.00 36.62 170 THR A O 1
#

Radius of gyration: 18.91 Å; chains: 1; bounding box: 41×38×60 Å

Organism: Meloidogyne enterolobii (NCBI:txid390850)

Sequence (170 aa):
MKFQDIAVLSPKDSESANSVAQALKPYNLPIAAFSSSSAQALLDQGVTGFISTAPFLFVYVQTLVELLKLIGNSNLVSIVDNNEDSSITDKFIEIIRQLNISISEIISVDHPNIINILNHSDAQIIVSLVNKDILATIFNLNKEFNSIAKLWVSIDWPTNNNGEGEDEET